Protein AF-A0A959C1Q2-F1 (afdb_monomer_lite)

Sequence (75 aa):
DWYIGAMTDWSSRQLEISLDFLPEGQYQALIYQDGPNAGRFAEDFQQARREVSSGEKLVIPLAPGGGWVARLVKQ

Radius of gyration: 12.73 Å; chains: 1; bounding box: 25×19×32 Å

Structure (mmCIF, N/CA/C/O backbone):
data_AF-A0A959C1Q2-F1
#
_entry.id   AF-A0A959C1Q2-F1
#
loop_
_atom_site.group_PDB
_atom_site.id
_atom_site.type_symbol
_atom_site.label_atom_id
_atom_site.label_alt_id
_atom_site.label_comp_id
_atom_site.label_asym_id
_atom_site.label_entity_id
_atom_site.label_seq_id
_atom_site.pdbx_PDB_ins_code
_atom_site.Cartn_x
_atom_site.Cartn_y
_atom_site.Cartn_z
_atom_site.occupancy
_atom_site.B_iso_or_equiv
_atom_site.auth_seq_id
_atom_site.auth_comp_id
_atom_site.auth_asym_id
_atom_site.auth_atom_id
_atom_site.pdbx_PDB_model_num
ATOM 1 N N . ASP A 1 1 ? -15.584 -1.017 4.821 1.00 93.31 1 ASP A N 1
ATOM 2 C CA . ASP A 1 1 ? -14.318 -1.167 4.079 1.00 93.31 1 ASP A CA 1
ATOM 3 C C . ASP A 1 1 ? -13.958 0.131 3.408 1.00 93.31 1 ASP A C 1
ATOM 5 O O . ASP A 1 1 ? -14.854 0.861 2.998 1.00 93.31 1 ASP A O 1
ATOM 9 N N . TRP A 1 2 ? -12.664 0.386 3.288 1.00 97.94 2 TRP A N 1
ATOM 10 C CA . TRP A 1 2 ? -12.121 1.500 2.525 1.00 97.94 2 TRP A CA 1
ATOM 11 C C . TRP A 1 2 ? -11.228 0.970 1.412 1.00 97.94 2 TRP A C 1
ATOM 13 O O . TRP A 1 2 ? -10.604 -0.080 1.557 1.00 97.94 2 TRP A O 1
ATOM 23 N N . TYR A 1 3 ? -11.176 1.701 0.304 1.00 97.69 3 TYR A N 1
ATOM 24 C CA . TYR A 1 3 ? -10.337 1.371 -0.838 1.00 97.69 3 TYR A CA 1
ATOM 25 C C . TYR A 1 3 ? -9.498 2.587 -1.196 1.00 97.69 3 TYR A C 1
ATOM 27 O O . TYR A 1 3 ? -10.012 3.703 -1.248 1.00 97.69 3 TYR A O 1
ATOM 35 N N . ILE A 1 4 ? -8.214 2.359 -1.437 1.00 97.69 4 ILE A N 1
ATOM 36 C CA . ILE A 1 4 ? -7.267 3.382 -1.870 1.00 97.69 4 ILE A CA 1
ATOM 37 C C . ILE A 1 4 ? -6.692 2.917 -3.201 1.00 97.69 4 ILE A C 1
ATOM 39 O O . ILE A 1 4 ? -6.303 1.757 -3.329 1.00 97.69 4 ILE A O 1
ATOM 43 N N . GLY A 1 5 ? -6.635 3.821 -4.174 1.00 97.25 5 GLY A N 1
ATOM 44 C CA . GLY A 1 5 ? -5.960 3.607 -5.446 1.00 97.25 5 GLY A CA 1
ATOM 45 C C . GLY A 1 5 ? -5.000 4.754 -5.726 1.00 97.25 5 GLY A C 1
ATOM 46 O O . GLY A 1 5 ? -5.331 5.915 -5.489 1.00 97.25 5 GLY A O 1
ATOM 47 N N . ALA A 1 6 ? -3.820 4.419 -6.226 1.00 97.00 6 ALA A N 1
ATOM 48 C CA . ALA A 1 6 ? -2.822 5.366 -6.685 1.00 97.00 6 ALA A CA 1
ATOM 49 C C . ALA A 1 6 ? -2.254 4.897 -8.025 1.00 97.00 6 ALA A C 1
ATOM 51 O O . ALA A 1 6 ? -2.117 3.700 -8.278 1.00 97.00 6 ALA A O 1
ATOM 52 N N . MET A 1 7 ? -1.927 5.856 -8.881 1.00 96.44 7 MET A N 1
ATOM 53 C CA . MET A 1 7 ? -1.305 5.615 -10.176 1.00 96.44 7 MET A CA 1
ATOM 54 C C . MET A 1 7 ? -0.357 6.762 -10.501 1.00 96.44 7 MET A C 1
ATOM 56 O O . MET A 1 7 ? -0.509 7.866 -9.971 1.00 96.44 7 MET A O 1
ATOM 60 N N . THR A 1 8 ? 0.618 6.504 -11.364 1.00 96.81 8 THR A N 1
ATOM 61 C CA . THR A 1 8 ? 1.567 7.522 -11.820 1.00 96.81 8 THR A CA 1
ATOM 62 C C . THR A 1 8 ? 1.685 7.538 -13.341 1.00 96.81 8 THR A C 1
ATOM 64 O O . THR A 1 8 ? 1.207 6.647 -14.040 1.00 96.81 8 THR A O 1
ATOM 67 N N . ASP A 1 9 ? 2.302 8.598 -13.852 1.00 95.44 9 ASP A N 1
ATOM 68 C CA . ASP A 1 9 ? 2.778 8.684 -15.228 1.00 95.44 9 ASP A CA 1
ATOM 69 C C . ASP A 1 9 ? 4.106 7.915 -15.392 1.00 95.44 9 ASP A C 1
ATOM 71 O O . ASP A 1 9 ? 4.502 7.115 -14.549 1.00 95.44 9 ASP A O 1
ATOM 75 N N . TRP A 1 10 ? 4.840 8.158 -16.476 1.00 94.44 10 TRP A N 1
ATOM 76 C CA . TRP A 1 10 ? 6.130 7.510 -16.750 1.00 94.44 10 TRP A CA 1
ATOM 77 C C . TRP A 1 10 ? 7.262 7.864 -15.775 1.00 94.44 10 TRP A C 1
ATOM 79 O O . TRP A 1 10 ? 8.374 7.359 -15.919 1.00 94.44 10 TRP A O 1
ATOM 89 N N . SER A 1 11 ? 7.016 8.722 -14.789 1.00 93.62 11 SER A N 1
ATOM 90 C CA . SER A 1 11 ? 7.972 9.030 -13.732 1.00 93.62 11 SER A CA 1
ATOM 91 C C . SER A 1 11 ? 7.639 8.218 -12.484 1.00 93.62 11 SER A C 1
ATOM 93 O O . SER A 1 11 ? 6.498 8.208 -12.016 1.00 93.62 11 SER A O 1
ATOM 95 N N . SER A 1 12 ? 8.647 7.562 -11.906 1.00 94.06 12 SER A N 1
ATOM 96 C CA . SER A 1 12 ? 8.508 6.900 -10.606 1.00 94.06 12 SER A CA 1
ATOM 97 C C . SER A 1 12 ? 8.169 7.919 -9.521 1.00 94.06 12 SER A C 1
ATOM 99 O O . SER A 1 12 ? 8.741 9.014 -9.499 1.00 94.06 12 SER A O 1
ATOM 101 N N . ARG A 1 13 ? 7.290 7.550 -8.590 1.00 96.00 13 ARG A N 1
ATOM 102 C CA . ARG A 1 13 ? 6.883 8.416 -7.477 1.00 96.00 13 ARG A CA 1
ATOM 103 C C . ARG A 1 13 ? 6.853 7.634 -6.176 1.00 96.00 13 ARG A C 1
ATOM 105 O O . ARG A 1 13 ? 6.636 6.428 -6.157 1.00 96.00 13 ARG A O 1
ATOM 112 N N . GLN A 1 14 ? 7.028 8.361 -5.084 1.00 96.81 14 GLN A N 1
ATOM 113 C CA . GLN A 1 14 ? 6.712 7.883 -3.751 1.00 96.81 14 GLN A CA 1
ATOM 114 C C . GLN A 1 14 ? 5.666 8.827 -3.173 1.00 96.81 14 GLN A C 1
ATOM 116 O O . GLN A 1 14 ? 5.892 10.035 -3.105 1.00 96.81 14 GLN A O 1
ATOM 121 N N . LEU A 1 15 ? 4.516 8.276 -2.804 1.00 96.50 15 LEU A N 1
ATOM 122 C CA . LEU A 1 15 ? 3.436 9.019 -2.168 1.00 96.50 15 LEU A CA 1
ATOM 123 C C . LEU A 1 15 ? 3.370 8.644 -0.690 1.00 96.50 15 LEU A C 1
ATOM 125 O O . LEU A 1 15 ? 3.691 7.520 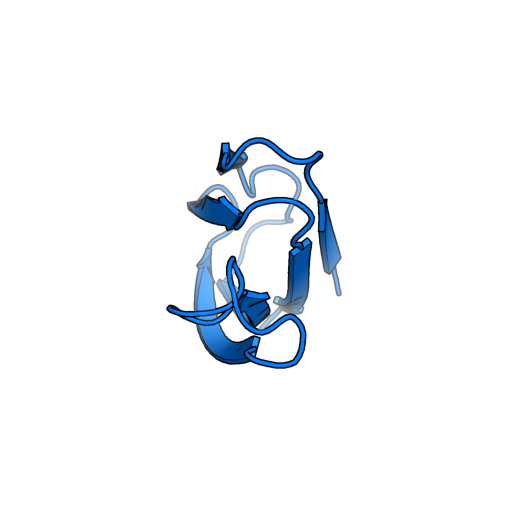-0.306 1.00 96.50 15 LEU A O 1
ATOM 129 N N . GLU A 1 16 ? 2.934 9.587 0.131 1.00 97.56 16 GLU A N 1
ATOM 130 C CA . GLU A 1 16 ? 2.574 9.344 1.522 1.00 97.56 16 GLU A CA 1
ATOM 131 C C . GLU A 1 16 ? 1.104 9.724 1.690 1.00 97.56 16 GLU A C 1
ATOM 133 O O . GLU A 1 16 ? 0.708 10.835 1.334 1.00 97.56 16 GLU A O 1
ATOM 138 N N . ILE A 1 17 ? 0.291 8.800 2.201 1.00 96.31 17 ILE A N 1
ATOM 139 C CA . ILE A 1 17 ? -1.119 9.047 2.506 1.00 96.31 17 ILE A CA 1
ATOM 140 C C . ILE A 1 17 ? -1.357 8.892 4.002 1.00 96.31 17 ILE A C 1
ATOM 142 O O . ILE A 1 17 ? -0.961 7.892 4.602 1.00 96.31 17 ILE A O 1
ATOM 146 N N . SER A 1 18 ? -2.016 9.885 4.599 1.00 97.56 18 SER A N 1
ATOM 147 C CA . SER A 1 18 ? -2.504 9.775 5.970 1.00 97.56 18 SER A CA 1
ATOM 148 C C . SER A 1 18 ? -3.830 9.021 5.999 1.00 97.56 18 SER A C 1
ATOM 150 O O . SER A 1 18 ? -4.740 9.327 5.225 1.00 97.56 18 SER A O 1
ATOM 152 N N . LEU A 1 19 ? -3.958 8.063 6.914 1.00 97.69 19 LEU A N 1
ATOM 153 C CA . LEU A 1 19 ? -5.183 7.306 7.158 1.00 97.69 19 LEU A CA 1
ATOM 154 C C . LEU A 1 19 ? -6.128 8.008 8.152 1.00 97.69 19 LEU A C 1
ATOM 156 O O . LEU A 1 19 ? -6.969 7.353 8.763 1.00 97.69 19 LEU A O 1
ATOM 160 N N . ASP A 1 20 ? -6.018 9.331 8.316 1.00 97.69 20 ASP A N 1
ATOM 161 C CA . ASP A 1 20 ? -6.879 10.139 9.206 1.00 97.69 20 ASP A CA 1
ATOM 162 C C . ASP A 1 20 ? -8.361 10.141 8.792 1.00 97.69 20 ASP A C 1
ATOM 164 O O . ASP A 1 20 ? -9.234 10.511 9.571 1.00 97.69 20 ASP A O 1
ATOM 168 N N . PHE A 1 21 ? -8.664 9.736 7.556 1.00 96.81 21 PHE A N 1
ATOM 169 C CA . PHE A 1 21 ? -10.041 9.583 7.080 1.00 96.81 21 PHE A CA 1
ATOM 170 C C . PHE A 1 21 ? -10.719 8.312 7.615 1.00 96.81 21 PHE A C 1
ATOM 172 O O . PHE A 1 21 ? -11.939 8.167 7.492 1.00 96.81 21 PHE A O 1
ATOM 179 N N . LEU A 1 22 ? -9.947 7.369 8.167 1.00 97.62 22 LEU A N 1
ATOM 180 C CA . LEU A 1 22 ? -10.499 6.177 8.792 1.00 97.62 22 LEU A CA 1
ATOM 181 C C . LEU A 1 22 ? -11.109 6.545 10.152 1.00 97.62 22 LEU A C 1
ATOM 183 O O . LEU A 1 22 ? -10.536 7.333 10.897 1.00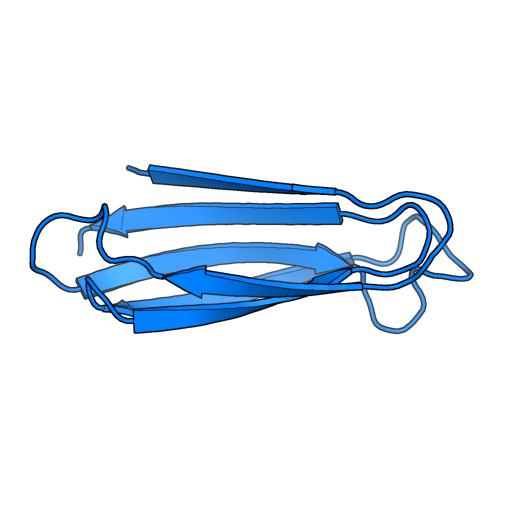 97.62 22 LEU A O 1
ATOM 187 N N . PRO A 1 23 ? -12.253 5.952 10.525 1.00 97.81 23 PRO A N 1
ATOM 188 C CA . PRO A 1 23 ? -12.692 5.961 11.913 1.00 97.81 23 PRO A CA 1
ATOM 189 C C . PRO A 1 23 ? -11.658 5.288 12.821 1.00 97.81 23 PRO A C 1
ATOM 191 O O . PRO A 1 23 ? -10.977 4.353 12.394 1.00 97.81 23 PRO A O 1
ATOM 194 N N . GLU A 1 24 ? -11.623 5.671 14.095 1.00 97.88 24 GLU A N 1
ATOM 195 C CA . GLU A 1 24 ? -10.725 5.069 15.083 1.00 97.88 24 GLU A CA 1
ATOM 196 C C . GLU A 1 24 ? -10.815 3.528 15.089 1.00 97.88 24 GLU A C 1
ATOM 198 O O . GLU A 1 24 ? -11.905 2.934 15.004 1.00 97.88 24 GLU A O 1
ATOM 203 N N . GLY A 1 25 ? -9.652 2.875 15.153 1.00 97.25 25 GLY A N 1
ATOM 204 C CA . GLY A 1 25 ? -9.522 1.420 15.193 1.00 97.25 25 GLY A CA 1
ATOM 205 C C . GLY A 1 25 ? -8.312 0.879 14.430 1.00 97.25 25 GLY A C 1
ATOM 206 O O . GLY A 1 25 ? -7.513 1.635 13.871 1.00 97.25 25 GLY A O 1
ATOM 207 N N . GLN A 1 26 ? -8.219 -0.452 14.417 1.00 98.25 26 GLN A N 1
ATOM 208 C CA . GLN A 1 26 ? -7.255 -1.230 13.639 1.00 98.25 26 GLN A CA 1
ATOM 209 C C . GLN A 1 26 ? -7.904 -1.761 12.361 1.00 98.25 26 GLN A C 1
ATOM 211 O O . GLN A 1 26 ? -9.099 -2.071 12.323 1.00 98.25 26 GLN A O 1
ATOM 216 N N . TYR A 1 27 ? -7.104 -1.866 11.309 1.00 98.44 27 TYR A N 1
ATOM 217 C CA . TYR A 1 27 ? -7.541 -2.295 9.992 1.00 98.44 27 TYR A CA 1
ATOM 218 C C . TYR A 1 27 ? -6.550 -3.294 9.407 1.00 98.44 27 TYR A C 1
ATOM 220 O O . TYR A 1 27 ? -5.336 -3.117 9.475 1.00 98.44 27 TYR A O 1
ATOM 228 N N . GLN A 1 28 ? -7.076 -4.315 8.738 1.00 98.19 28 GLN A N 1
ATOM 229 C CA . GLN A 1 28 ? -6.291 -5.171 7.866 1.00 98.19 28 GLN A CA 1
ATOM 230 C C . GLN A 1 28 ? -6.230 -4.541 6.472 1.00 98.19 28 GLN A C 1
ATOM 232 O O . GLN A 1 28 ? -7.243 -4.458 5.773 1.00 98.19 28 GLN A O 1
ATOM 237 N N . ALA A 1 29 ? -5.035 -4.141 6.046 1.00 97.88 29 ALA A N 1
ATOM 238 C CA . ALA A 1 29 ? -4.747 -3.746 4.676 1.00 97.88 29 ALA A CA 1
ATOM 239 C C . ALA A 1 29 ? -4.384 -4.980 3.840 1.00 97.88 29 ALA A C 1
ATOM 241 O O . ALA A 1 29 ? -3.470 -5.731 4.196 1.00 97.88 29 ALA A O 1
ATOM 242 N N . LEU A 1 30 ? -5.085 -5.179 2.725 1.00 98.19 30 LEU A N 1
ATOM 243 C CA . LEU A 1 30 ? -4.686 -6.051 1.623 1.00 98.19 30 LEU A CA 1
ATOM 244 C C . LEU A 1 30 ? -4.240 -5.163 0.464 1.00 98.19 30 LEU A C 1
ATOM 246 O O . LEU A 1 30 ? -5.052 -4.414 -0.072 1.00 98.19 30 LEU A O 1
ATOM 250 N N . ILE A 1 31 ? -2.967 -5.249 0.107 1.00 98.00 31 ILE A N 1
ATOM 251 C CA . ILE A 1 31 ? -2.283 -4.341 -0.811 1.00 98.00 31 ILE A CA 1
ATOM 252 C C . ILE A 1 31 ? -1.872 -5.114 -2.062 1.00 98.00 31 ILE A C 1
ATOM 254 O O . ILE A 1 31 ? -1.307 -6.199 -1.942 1.00 98.00 31 ILE A O 1
ATOM 258 N N . TYR A 1 32 ? -2.106 -4.531 -3.233 1.00 96.88 32 TYR A N 1
ATOM 259 C CA . TYR A 1 32 ? -1.517 -4.930 -4.506 1.00 96.88 32 TYR A CA 1
ATOM 260 C C . TYR A 1 32 ? -0.666 -3.770 -5.009 1.00 96.88 32 TYR A C 1
ATOM 262 O O . TYR A 1 32 ? -1.159 -2.649 -5.136 1.00 96.88 32 TYR A O 1
ATOM 270 N N . GLN A 1 33 ? 0.608 -4.035 -5.260 1.00 95.88 33 GLN A N 1
ATOM 271 C CA . GLN A 1 33 ? 1.586 -3.011 -5.609 1.00 95.88 33 GLN A CA 1
ATOM 272 C C . GLN A 1 33 ? 2.522 -3.487 -6.707 1.00 95.88 33 GLN A C 1
ATOM 274 O O . GLN A 1 33 ? 2.737 -4.693 -6.856 1.00 95.88 33 GLN A O 1
ATOM 279 N N . ASP A 1 34 ? 3.107 -2.529 -7.417 1.00 93.81 34 ASP A N 1
ATOM 280 C CA . ASP A 1 34 ? 4.191 -2.766 -8.362 1.00 93.81 34 ASP A CA 1
ATOM 281 C C . ASP A 1 34 ? 5.294 -3.642 -7.742 1.00 93.81 34 ASP A C 1
ATOM 283 O O . ASP A 1 34 ? 5.767 -3.406 -6.623 1.00 93.81 34 ASP A O 1
ATOM 287 N N . GLY A 1 35 ? 5.706 -4.675 -8.475 1.00 88.25 35 GLY A N 1
ATOM 288 C CA . GLY A 1 35 ? 6.839 -5.509 -8.112 1.00 88.25 35 GLY A CA 1
ATOM 289 C C . GLY A 1 35 ? 8.182 -4.797 -8.338 1.00 88.25 35 GLY A C 1
ATOM 290 O O . GLY A 1 35 ? 8.254 -3.783 -9.038 1.00 88.25 35 GLY A O 1
ATOM 291 N N . PRO A 1 36 ? 9.290 -5.324 -7.786 1.00 86.31 36 PRO A N 1
ATOM 292 C CA . PRO A 1 36 ? 10.618 -4.723 -7.906 1.00 86.31 36 PRO A CA 1
ATOM 293 C C . PRO A 1 36 ? 11.071 -4.484 -9.352 1.00 86.31 36 PRO A C 1
ATOM 295 O O . PRO A 1 36 ? 11.879 -3.587 -9.589 1.00 86.31 36 PRO A O 1
ATOM 298 N N . ASN A 1 37 ? 10.561 -5.259 -10.319 1.00 86.00 37 ASN A N 1
ATOM 299 C CA . ASN A 1 37 ? 10.900 -5.117 -11.734 1.00 86.00 37 ASN A CA 1
ATOM 300 C C . ASN A 1 37 ? 9.781 -4.482 -12.574 1.00 86.00 37 ASN A C 1
ATOM 302 O O . ASN A 1 37 ? 9.906 -4.462 -13.800 1.00 86.00 37 ASN A O 1
ATOM 306 N N . ALA A 1 38 ? 8.728 -3.933 -11.958 1.00 82.00 38 ALA A N 1
ATOM 307 C CA . ALA A 1 38 ? 7.548 -3.416 -12.659 1.00 82.00 38 ALA A CA 1
ATOM 308 C C . ALA A 1 38 ? 7.866 -2.312 -13.682 1.00 82.00 38 ALA A C 1
ATOM 310 O O . ALA A 1 38 ? 7.225 -2.218 -14.722 1.00 82.00 38 ALA A O 1
ATOM 311 N N . GLY A 1 39 ? 8.937 -1.538 -13.461 1.00 72.38 39 GLY A N 1
ATOM 312 C CA . GLY A 1 39 ? 9.419 -0.551 -14.437 1.00 72.38 39 GLY A CA 1
ATOM 313 C C . GLY A 1 39 ? 9.981 -1.148 -15.739 1.00 72.38 39 GLY A C 1
ATOM 314 O O . GLY A 1 39 ? 10.291 -0.404 -16.665 1.00 72.38 39 GLY A O 1
ATOM 315 N N . ARG A 1 40 ? 10.156 -2.475 -15.814 1.00 80.38 40 ARG A N 1
ATOM 316 C CA . ARG A 1 40 ? 10.606 -3.222 -17.004 1.00 80.38 40 ARG A CA 1
ATOM 317 C C . ARG A 1 40 ? 9.607 -4.298 -17.434 1.00 80.38 40 ARG A C 1
ATOM 319 O O . ARG A 1 40 ? 9.463 -4.531 -18.629 1.00 80.38 40 ARG A O 1
ATOM 326 N N . PHE A 1 41 ? 8.934 -4.940 -16.479 1.00 83.62 41 PHE A N 1
ATOM 327 C CA . PHE A 1 41 ? 7.958 -6.005 -16.705 1.00 83.62 41 PHE A CA 1
ATOM 328 C C . PHE A 1 41 ? 6.632 -5.638 -16.037 1.00 83.62 41 PHE A C 1
ATOM 330 O O . PHE A 1 41 ? 6.476 -5.824 -14.837 1.00 83.62 41 PHE A O 1
ATOM 337 N N . ALA A 1 42 ? 5.672 -5.139 -16.818 1.00 78.00 42 ALA A N 1
ATOM 338 C CA . ALA A 1 42 ? 4.406 -4.608 -16.299 1.00 78.00 42 ALA A CA 1
ATOM 339 C C . ALA A 1 42 ? 3.535 -5.636 -15.543 1.00 78.00 42 ALA A C 1
ATOM 341 O O . ALA A 1 42 ? 2.656 -5.251 -14.782 1.00 78.00 42 ALA A O 1
ATOM 342 N N . GLU A 1 43 ? 3.766 -6.936 -15.746 1.00 82.88 43 GLU A N 1
ATOM 343 C CA . GLU A 1 43 ? 3.049 -8.015 -15.051 1.00 82.88 43 GLU A CA 1
ATOM 344 C C . GLU A 1 43 ? 3.635 -8.341 -13.663 1.00 82.88 43 GLU A C 1
ATOM 346 O O . GLU A 1 43 ? 3.036 -9.117 -12.921 1.00 82.88 43 GLU A O 1
ATOM 351 N N . ASP A 1 44 ? 4.795 -7.778 -13.296 1.00 86.19 44 ASP A N 1
ATOM 352 C CA . ASP A 1 44 ? 5.405 -7.992 -11.979 1.00 86.19 44 ASP A CA 1
ATOM 353 C C . ASP A 1 44 ? 4.657 -7.169 -10.922 1.00 86.19 44 ASP A C 1
ATOM 355 O O . ASP A 1 44 ? 4.809 -5.949 -10.835 1.00 86.19 44 ASP A O 1
ATOM 359 N N . PHE A 1 45 ? 3.849 -7.847 -10.107 1.00 91.56 45 PHE A N 1
ATOM 360 C CA . PHE A 1 45 ? 3.149 -7.261 -8.969 1.00 91.56 45 PHE A CA 1
ATOM 361 C C . PHE A 1 45 ? 3.331 -8.117 -7.718 1.00 91.56 45 PHE A C 1
ATOM 363 O O . PHE A 1 45 ? 3.584 -9.322 -7.770 1.00 91.56 45 PHE A O 1
ATOM 370 N N . GLN A 1 46 ? 3.147 -7.490 -6.561 1.00 92.88 46 GLN A N 1
ATOM 371 C CA . GLN A 1 46 ? 3.174 -8.158 -5.269 1.00 92.88 46 GLN A CA 1
ATOM 372 C C . GLN A 1 46 ? 1.883 -7.916 -4.504 1.00 92.88 46 GLN A C 1
ATOM 374 O O . GLN A 1 46 ? 1.329 -6.817 -4.509 1.00 92.88 46 GLN A O 1
ATOM 379 N N . GLN A 1 47 ? 1.436 -8.952 -3.797 1.00 96.12 47 GLN A N 1
ATOM 380 C CA . GLN A 1 47 ? 0.357 -8.851 -2.828 1.00 96.12 47 GLN A CA 1
ATOM 381 C C . GLN A 1 47 ? 0.943 -8.849 -1.413 1.00 96.12 47 GLN A C 1
ATOM 383 O O . GLN A 1 47 ? 1.687 -9.759 -1.049 1.00 96.12 47 GLN A O 1
ATOM 388 N N . ALA A 1 48 ? 0.561 -7.875 -0.592 1.00 94.62 48 ALA A N 1
ATOM 389 C CA . ALA A 1 48 ? 0.973 -7.778 0.804 1.00 94.62 48 ALA A CA 1
ATOM 390 C C . ALA A 1 48 ? -0.237 -7.664 1.738 1.00 94.62 48 ALA A C 1
ATOM 392 O O . ALA A 1 48 ? -1.289 -7.137 1.374 1.00 94.62 48 ALA A O 1
ATOM 393 N N . ARG A 1 49 ? -0.084 -8.162 2.966 1.00 96.62 49 ARG A N 1
ATOM 394 C CA . ARG A 1 49 ? -1.040 -7.962 4.059 1.00 96.62 49 ARG A CA 1
ATOM 395 C C . ARG A 1 49 ? -0.333 -7.248 5.198 1.00 96.62 49 ARG A C 1
ATOM 397 O O . ARG A 1 49 ? 0.749 -7.669 5.594 1.00 96.62 49 ARG A O 1
ATOM 404 N N . ARG A 1 50 ? -0.940 -6.182 5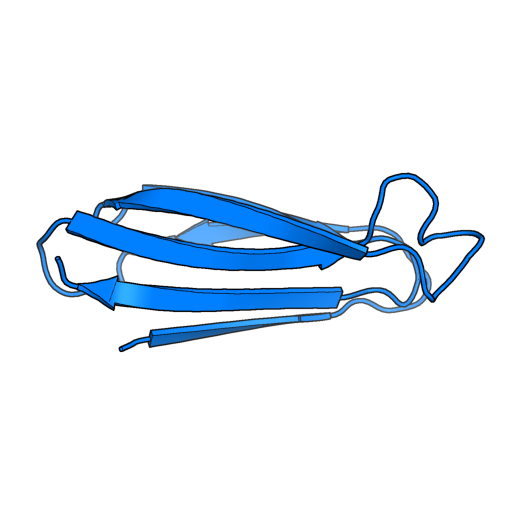.710 1.00 96.06 50 ARG A N 1
ATOM 405 C CA . ARG A 1 50 ? -0.383 -5.358 6.787 1.00 96.06 50 ARG A CA 1
ATOM 406 C C . ARG A 1 50 ? -1.491 -4.899 7.726 1.00 96.06 50 ARG A C 1
ATOM 408 O O . ARG A 1 50 ? -2.574 -4.565 7.257 1.00 96.06 50 ARG A O 1
ATOM 415 N N . GLU A 1 51 ? -1.220 -4.886 9.021 1.00 97.62 51 GLU A N 1
ATOM 416 C CA . GLU A 1 51 ? -2.079 -4.210 9.995 1.00 97.62 51 GLU A CA 1
ATOM 417 C C . GLU A 1 51 ? -1.741 -2.723 10.023 1.00 97.62 51 GLU A C 1
ATOM 419 O O . GLU A 1 51 ? -0.563 -2.355 9.997 1.00 97.62 51 GLU A O 1
ATOM 424 N N . VAL A 1 52 ? -2.774 -1.886 10.014 1.00 97.62 52 VAL A N 1
ATOM 425 C CA . VAL A 1 52 ? -2.636 -0.431 10.044 1.00 97.62 52 VAL A CA 1
ATOM 426 C C . VAL A 1 52 ? -3.647 0.178 11.001 1.00 97.62 52 VAL A C 1
ATOM 428 O O . VAL A 1 52 ? -4.766 -0.320 11.148 1.00 97.62 52 VAL A O 1
ATOM 431 N N . SER A 1 53 ? -3.273 1.287 11.620 1.00 98.00 53 SER A N 1
ATOM 432 C CA . SER A 1 53 ? -4.152 2.050 12.504 1.00 98.00 53 SER A CA 1
ATOM 433 C C . SER A 1 53 ? -4.779 3.251 11.796 1.00 98.00 53 SER A C 1
ATOM 435 O O . SER A 1 53 ? -4.219 3.816 10.855 1.00 98.00 53 SER A O 1
ATOM 437 N N . SER A 1 54 ? -5.939 3.686 12.288 1.00 97.50 54 SER A N 1
ATOM 438 C CA . SER A 1 54 ? -6.476 5.014 11.970 1.00 97.50 54 SER A CA 1
ATOM 439 C C . SER A 1 54 ? -5.425 6.102 12.226 1.00 97.50 54 SER A C 1
ATOM 441 O O . SER A 1 54 ? -4.786 6.099 13.276 1.00 97.50 54 SER A O 1
ATOM 443 N N . GLY A 1 55 ? -5.254 7.026 11.278 1.00 97.06 55 GLY A N 1
ATOM 444 C CA . GLY A 1 55 ? -4.260 8.108 11.347 1.00 97.06 55 GLY A CA 1
ATOM 445 C C . GLY A 1 55 ? -2.798 7.701 11.118 1.00 97.06 55 GLY A C 1
ATOM 446 O O . GLY A 1 55 ? -1.898 8.538 11.166 1.00 97.06 55 GLY A O 1
ATOM 447 N N . GLU A 1 56 ? -2.529 6.425 10.828 1.00 97.88 56 GLU A N 1
ATOM 448 C CA . GLU A 1 56 ? -1.204 5.996 10.382 1.00 97.88 56 GLU A CA 1
ATOM 449 C C . GLU A 1 56 ? -0.880 6.563 8.991 1.00 97.88 56 GLU A C 1
ATOM 451 O O . GLU A 1 56 ? -1.761 6.780 8.160 1.00 97.88 56 GLU A O 1
ATOM 456 N N . LYS A 1 57 ? 0.406 6.779 8.710 1.00 97.62 57 LYS A N 1
ATOM 457 C CA . LYS A 1 57 ? 0.887 7.194 7.391 1.00 97.62 57 LYS A CA 1
ATOM 458 C C . LYS A 1 57 ? 1.388 5.994 6.598 1.00 97.62 57 LYS A C 1
ATOM 460 O O . LYS A 1 57 ? 2.295 5.286 7.039 1.00 97.62 57 LYS A O 1
ATOM 465 N N . LEU A 1 58 ? 0.837 5.793 5.404 1.00 95.75 58 LEU A N 1
ATOM 466 C CA . LEU A 1 58 ? 1.289 4.765 4.472 1.00 95.75 58 LEU A CA 1
ATOM 467 C C . LEU A 1 58 ? 2.156 5.358 3.371 1.00 95.75 58 LEU A C 1
ATOM 469 O O . LEU A 1 58 ? 1.767 6.311 2.699 1.00 95.75 58 LEU A O 1
ATOM 473 N N . VAL A 1 59 ? 3.314 4.733 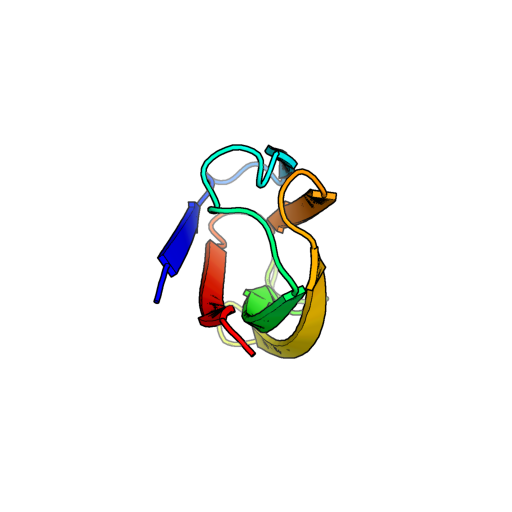3.163 1.00 96.12 59 VAL A N 1
ATOM 474 C CA . VAL A 1 59 ? 4.210 5.016 2.042 1.00 96.12 59 VAL A CA 1
ATOM 475 C C . VAL A 1 59 ? 3.844 4.105 0.876 1.00 96.12 59 VAL A C 1
ATOM 477 O O . VAL A 1 59 ? 3.780 2.886 1.033 1.00 96.12 59 VA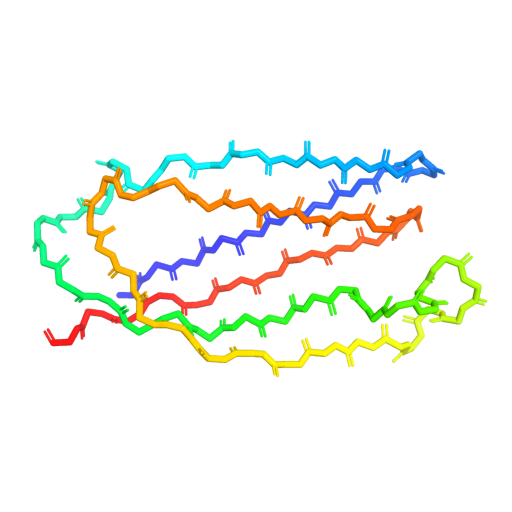L A O 1
ATOM 480 N N . ILE A 1 60 ? 3.627 4.707 -0.289 1.00 96.50 60 ILE A N 1
ATOM 481 C CA . ILE A 1 60 ? 3.205 4.041 -1.519 1.00 96.50 60 ILE A CA 1
ATOM 482 C C . ILE A 1 60 ? 4.280 4.276 -2.589 1.00 96.50 60 ILE A C 1
ATOM 484 O O . ILE A 1 60 ? 4.364 5.382 -3.136 1.00 96.50 60 ILE A O 1
ATOM 488 N N . PRO A 1 61 ? 5.128 3.276 -2.880 1.00 94.69 61 PRO A N 1
ATOM 489 C CA . PRO A 1 61 ? 6.030 3.330 -4.020 1.00 94.69 61 PRO A CA 1
ATOM 490 C C . PRO A 1 61 ? 5.262 3.033 -5.314 1.00 94.69 61 PRO A C 1
ATOM 492 O O . PRO A 1 61 ? 4.445 2.116 -5.355 1.00 94.69 61 PRO A O 1
ATOM 495 N N . LEU A 1 62 ? 5.542 3.802 -6.365 1.00 95.94 62 LEU A N 1
ATOM 496 C CA . LEU A 1 62 ? 4.980 3.622 -7.702 1.00 95.94 62 LEU A CA 1
ATOM 497 C C . LEU A 1 62 ? 6.110 3.550 -8.730 1.00 95.94 62 LEU A C 1
ATOM 499 O O . LEU A 1 62 ? 6.926 4.476 -8.846 1.00 95.94 62 LEU A O 1
ATOM 503 N N . ALA A 1 63 ? 6.145 2.461 -9.490 1.00 95.06 63 ALA A N 1
ATOM 504 C CA . ALA A 1 63 ? 7.016 2.320 -10.645 1.00 95.06 63 ALA A CA 1
ATOM 505 C C . ALA A 1 63 ? 6.526 3.213 -11.808 1.00 95.06 63 ALA A C 1
ATOM 507 O O . ALA A 1 63 ? 5.370 3.636 -11.820 1.00 95.06 63 ALA A O 1
ATOM 508 N N . PRO A 1 64 ? 7.377 3.526 -12.802 1.00 94.50 64 PRO A N 1
ATOM 509 C CA . PRO A 1 64 ? 6.959 4.227 -14.019 1.00 94.50 64 PRO A CA 1
ATOM 510 C C . PRO A 1 64 ? 5.742 3.578 -14.693 1.00 94.50 64 PRO A C 1
ATOM 512 O O . PRO A 1 64 ? 5.785 2.398 -15.028 1.00 94.50 64 PRO A O 1
ATOM 515 N N . GLY A 1 65 ? 4.672 4.348 -14.908 1.00 93.88 65 GLY A N 1
ATOM 516 C CA . GLY A 1 65 ? 3.408 3.866 -15.483 1.00 93.88 65 GLY A CA 1
ATOM 517 C C . GLY A 1 65 ? 2.657 2.855 -14.608 1.00 93.88 65 GLY A C 1
ATOM 518 O O . GLY A 1 65 ? 1.719 2.219 -15.085 1.00 93.88 65 GLY A O 1
ATOM 519 N N . GLY A 1 66 ? 3.093 2.684 -13.360 1.00 95.31 66 GLY A N 1
ATOM 520 C CA . GLY A 1 66 ? 2.597 1.682 -12.434 1.00 95.31 66 GLY A CA 1
ATOM 521 C C . GLY A 1 66 ? 1.466 2.177 -11.543 1.00 95.31 66 GLY A C 1
ATOM 522 O O . GLY A 1 66 ? 0.880 3.256 -11.731 1.00 95.31 66 GLY A O 1
ATOM 523 N N . GLY A 1 67 ? 1.153 1.357 -10.548 1.00 95.56 67 GLY A N 1
ATOM 524 C CA . GLY A 1 67 ? 0.002 1.565 -9.694 1.00 95.56 67 GLY A CA 1
ATOM 525 C C . GLY A 1 67 ? 0.078 0.838 -8.362 1.00 95.56 67 GLY A C 1
ATOM 526 O O . GLY A 1 67 ? 0.922 -0.014 -8.091 1.00 95.56 67 GLY A O 1
ATOM 527 N N . TRP A 1 68 ? -0.863 1.204 -7.506 1.00 97.31 68 TRP A N 1
ATOM 528 C CA . TRP A 1 68 ? -1.000 0.633 -6.182 1.00 97.31 68 TRP A CA 1
ATOM 529 C C . TRP A 1 68 ? -2.463 0.671 -5.774 1.00 97.31 68 TRP A C 1
ATOM 531 O O . TRP A 1 68 ? -3.132 1.695 -5.933 1.00 97.31 68 TRP A O 1
ATOM 541 N N . VAL A 1 69 ? -2.971 -0.426 -5.226 1.00 97.88 69 VAL A N 1
ATOM 542 C CA . VAL A 1 69 ? -4.318 -0.476 -4.658 1.00 97.88 69 VAL A CA 1
ATOM 543 C C . VAL A 1 69 ? -4.304 -1.179 -3.315 1.00 97.88 69 VAL A C 1
ATOM 545 O O . VAL A 1 69 ? -3.588 -2.159 -3.115 1.00 97.88 69 VAL A O 1
ATOM 548 N N . ALA A 1 70 ? -5.147 -0.722 -2.399 1.00 97.94 70 ALA A N 1
ATOM 549 C CA . ALA A 1 70 ? -5.383 -1.429 -1.156 1.00 97.94 70 ALA A CA 1
ATOM 550 C C . ALA A 1 70 ? -6.847 -1.437 -0.758 1.00 97.94 70 ALA A C 1
ATOM 552 O O . ALA A 1 70 ? -7.568 -0.456 -0.934 1.00 97.94 70 ALA A O 1
ATOM 553 N N . ARG A 1 71 ? -7.252 -2.552 -0.154 1.00 98.31 71 ARG A N 1
ATOM 554 C CA . ARG A 1 71 ? -8.507 -2.699 0.577 1.00 98.31 71 ARG A CA 1
ATOM 555 C C . ARG 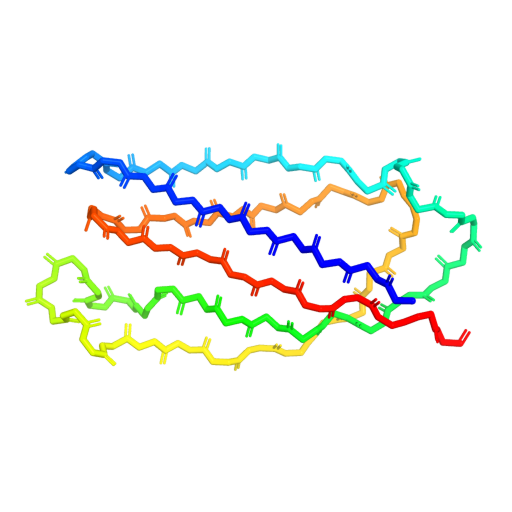A 1 71 ? -8.201 -2.735 2.067 1.00 98.31 71 ARG A C 1
ATOM 557 O O . ARG A 1 71 ? -7.428 -3.575 2.519 1.00 98.31 71 ARG A O 1
ATOM 564 N N . LEU A 1 72 ? -8.846 -1.856 2.816 1.00 98.25 72 LEU A N 1
ATOM 565 C CA . LEU A 1 72 ? -8.758 -1.738 4.265 1.00 98.25 72 LEU A CA 1
ATOM 566 C C . LEU A 1 72 ? -10.065 -2.234 4.882 1.00 98.25 72 LEU A C 1
ATOM 568 O O . LEU A 1 72 ? -11.141 -1.681 4.622 1.00 98.25 72 LEU A O 1
ATOM 572 N N . VAL A 1 73 ? -9.976 -3.273 5.704 1.00 98.19 73 VAL A N 1
ATOM 573 C CA . VAL A 1 73 ? -11.119 -3.859 6.416 1.00 98.19 73 VAL A CA 1
ATOM 574 C C . VAL A 1 73 ? -10.914 -3.630 7.904 1.00 98.19 73 VAL A C 1
ATOM 576 O O . VAL A 1 73 ? -9.852 -3.965 8.422 1.00 98.19 73 VAL A O 1
ATOM 579 N N . LYS A 1 74 ? -11.901 -3.029 8.577 1.00 96.94 74 LYS A N 1
ATOM 580 C CA . LYS A 1 74 ? -11.844 -2.829 10.030 1.00 96.94 74 LYS A CA 1
ATOM 581 C C . LYS A 1 74 ? -11.820 -4.197 10.711 1.00 96.94 74 LYS A C 1
ATOM 583 O O . LYS A 1 74 ? -12.608 -5.061 10.322 1.00 96.94 74 LYS A O 1
ATOM 588 N N . GLN A 1 75 ? -10.898 -4.379 11.651 1.00 91.94 75 GLN A N 1
ATOM 589 C CA . GLN A 1 75 ? -10.839 -5.576 12.490 1.00 91.94 75 GLN A CA 1
ATOM 590 C C . GLN A 1 75 ? -11.903 -5.526 13.590 1.00 91.94 75 GLN A C 1
ATOM 592 O O . GLN A 1 75 ? -12.231 -4.406 14.055 1.00 91.94 75 GLN A O 1
#

Foldseek 3Di:
DDKDKDWDAQDKDKDKDFLQVDDFAKKKKWKKAAAPCCLPPVPHIDIDIDIDGRGDIDIHTAHHRGMMMIDIGGD

pLDDT: mean 94.64, std 5.23, range [72.38, 98.44]

Secondary structure (DSSP, 8-state):
-EEEEEE--SS-EEEEEE-TTSPSSEEEEEEEEE-TTTTT-TT-EEEEEEEEETTPEEEEEE-TT-EEEEEEEE-